Protein AF-A0A1V2GIE3-F1 (afd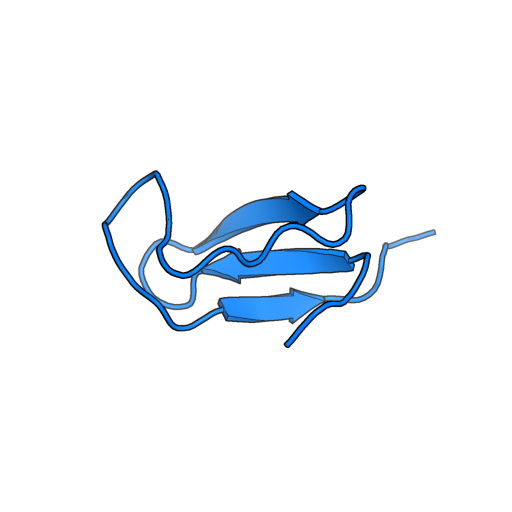b_monomer_lite)

F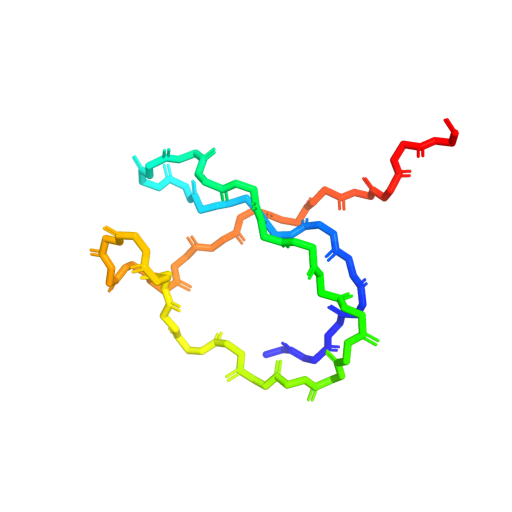oldseek 3Di:
DFDQFWWQQPPPRDTDGDPGSDDDCADPVPRHRDTDGDHDDD

Structure (mmCIF, N/CA/C/O backbone):
data_AF-A0A1V2GIE3-F1
#
_entry.id   AF-A0A1V2GIE3-F1
#
loop_
_atom_site.group_PDB
_atom_site.id
_atom_site.type_symbol
_atom_site.label_atom_id
_atom_site.label_alt_id
_atom_site.label_comp_id
_atom_site.label_asym_id
_atom_site.label_entity_id
_atom_site.label_seq_id
_atom_site.pdbx_PDB_ins_code
_atom_site.Cartn_x
_atom_site.Car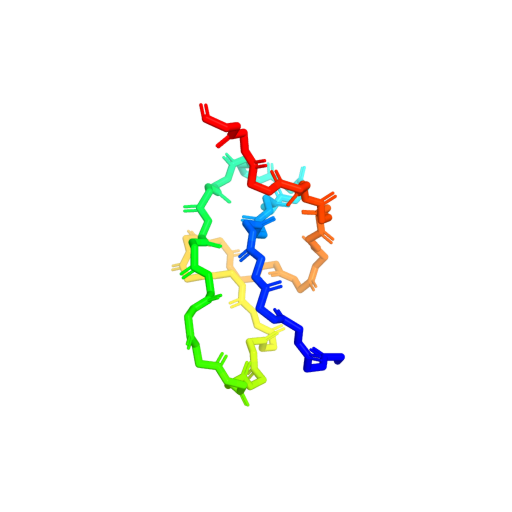tn_y
_atom_site.Cartn_z
_atom_site.occupancy
_atom_site.B_iso_or_equiv
_atom_site.auth_seq_id
_atom_site.auth_comp_id
_atom_site.auth_asym_id
_atom_site.auth_atom_id
_atom_site.pdbx_PDB_model_num
ATOM 1 N N . VAL A 1 1 ? -5.931 -10.137 2.337 1.00 50.53 1 VAL A N 1
ATOM 2 C CA . VAL A 1 1 ? -5.241 -10.822 1.218 1.00 50.53 1 VAL A CA 1
ATOM 3 C C . VAL A 1 1 ? -3.778 -10.434 1.272 1.00 50.53 1 VAL A C 1
ATOM 5 O O . VAL A 1 1 ? -3.505 -9.250 1.393 1.00 50.53 1 VAL A O 1
ATOM 8 N N . LEU A 1 2 ? -2.879 -11.413 1.248 1.00 53.84 2 LEU A N 1
ATOM 9 C CA . LEU A 1 2 ? -1.430 -11.233 1.316 1.00 53.84 2 LEU A CA 1
ATOM 10 C C . LEU A 1 2 ? -0.897 -11.312 -0.114 1.00 53.84 2 LEU A C 1
ATOM 12 O O . LEU A 1 2 ? -1.030 -12.358 -0.745 1.00 53.84 2 LEU A O 1
ATOM 16 N N . GLY A 1 3 ? -0.390 -10.217 -0.668 1.00 50.81 3 GLY A N 1
ATOM 17 C CA . GLY A 1 3 ? 0.063 -10.206 -2.055 1.00 50.81 3 GLY A CA 1
ATOM 18 C C . GLY A 1 3 ? 1.036 -9.073 -2.312 1.00 50.81 3 GLY A C 1
ATOM 19 O O . GLY A 1 3 ? 0.679 -7.910 -2.145 1.00 50.81 3 GLY A O 1
ATOM 20 N N . LEU A 1 4 ? 2.246 -9.446 -2.721 1.00 63.16 4 LEU A N 1
ATOM 21 C CA . LEU A 1 4 ? 3.259 -8.548 -3.264 1.00 63.16 4 LEU A CA 1
ATOM 22 C C . LEU A 1 4 ? 2.671 -7.847 -4.499 1.00 63.16 4 LEU A C 1
ATOM 24 O O . LEU A 1 4 ? 2.081 -8.510 -5.356 1.00 63.16 4 LEU A O 1
ATOM 28 N N . GLY A 1 5 ? 2.770 -6.523 -4.580 1.00 71.69 5 GLY A N 1
ATOM 29 C CA . GLY A 1 5 ? 2.080 -5.759 -5.623 1.00 71.69 5 GLY A CA 1
ATOM 30 C C . GLY A 1 5 ? 1.980 -4.268 -5.329 1.00 71.69 5 GLY A C 1
ATOM 31 O O . GLY A 1 5 ? 2.197 -3.829 -4.201 1.00 71.69 5 GLY A O 1
ATOM 32 N N . ASN A 1 6 ? 1.592 -3.487 -6.336 1.00 77.56 6 ASN A N 1
ATOM 33 C CA . ASN A 1 6 ? 1.198 -2.096 -6.138 1.00 77.56 6 ASN A CA 1
ATOM 34 C C . ASN A 1 6 ? -0.288 -2.044 -5.769 1.00 77.56 6 ASN A C 1
ATOM 36 O O . ASN A 1 6 ? -1.159 -2.383 -6.578 1.00 77.56 6 ASN A O 1
ATOM 40 N N . LEU A 1 7 ? -0.580 -1.620 -4.541 1.00 81.69 7 LEU A N 1
ATOM 41 C CA . LEU A 1 7 ? -1.937 -1.313 -4.105 1.00 81.69 7 LEU A CA 1
ATOM 42 C C . LEU A 1 7 ? -2.241 0.146 -4.416 1.00 81.69 7 LEU A C 1
ATOM 44 O O . LEU A 1 7 ? -1.481 1.038 -4.052 1.00 81.69 7 LEU A O 1
ATOM 48 N N . VAL A 1 8 ? -3.370 0.397 -5.060 1.00 86.62 8 VAL A N 1
ATOM 49 C CA . VAL A 1 8 ? -3.865 1.748 -5.314 1.00 86.62 8 VAL A CA 1
ATOM 50 C C . VAL A 1 8 ? -5.149 1.921 -4.525 1.00 86.62 8 VAL A C 1
ATOM 52 O O . VAL A 1 8 ? -6.121 1.218 -4.768 1.00 86.62 8 VAL A O 1
ATOM 55 N N . CYS A 1 9 ? -5.159 2.826 -3.549 1.00 88.56 9 CYS A N 1
ATOM 56 C CA . CYS A 1 9 ? -6.369 3.107 -2.774 1.00 88.56 9 CYS A CA 1
ATOM 57 C C . CYS A 1 9 ? -7.466 3.659 -3.691 1.00 88.56 9 CYS A C 1
ATOM 59 O O . CYS A 1 9 ? -7.238 4.663 -4.363 1.00 88.56 9 CYS A O 1
ATOM 61 N N . GLU A 1 10 ? -8.663 3.073 -3.682 1.00 89.31 10 GLU A N 1
ATOM 62 C CA . GLU A 1 10 ? -9.742 3.499 -4.592 1.00 89.31 10 GLU A CA 1
ATOM 63 C C . GLU A 1 10 ? -10.296 4.890 -4.253 1.00 89.31 10 GLU A C 1
ATOM 65 O O . GLU A 1 10 ? -10.809 5.598 -5.115 1.00 89.31 10 GLU A O 1
ATOM 70 N N . LYS A 1 11 ? -10.143 5.329 -2.999 1.00 89.44 11 LYS A N 1
ATOM 71 C CA . LYS A 1 11 ? -10.660 6.623 -2.539 1.00 89.44 11 LYS A CA 1
ATOM 72 C C . LYS A 1 11 ? -9.729 7.787 -2.852 1.00 89.44 11 LYS A C 1
ATOM 74 O O . LYS A 1 11 ? -10.172 8.824 -3.334 1.00 89.44 11 LYS A O 1
ATOM 79 N N . CYS A 1 12 ? -8.448 7.659 -2.516 1.00 90.25 12 CYS A N 1
ATOM 80 C CA . CYS A 1 12 ? -7.480 8.752 -2.652 1.00 90.25 12 CYS A CA 1
ATOM 81 C C . CYS A 1 12 ? -6.444 8.527 -3.755 1.00 90.25 12 CYS A C 1
ATOM 83 O O . CYS A 1 12 ? -5.558 9.364 -3.909 1.00 90.25 12 CYS A O 1
ATOM 85 N N . HIS A 1 13 ? -6.534 7.416 -4.493 1.00 89.19 13 HIS A N 1
ATOM 86 C CA . HIS A 1 13 ? -5.582 7.024 -5.536 1.00 89.19 13 HIS A CA 1
ATOM 87 C C . HIS A 1 13 ? -4.131 6.981 -5.039 1.00 89.19 13 HIS A C 1
ATOM 89 O O . HIS A 1 13 ? -3.188 7.202 -5.788 1.00 89.19 13 HIS A O 1
ATOM 95 N N . PHE A 1 14 ? -3.935 6.714 -3.747 1.00 86.00 14 PHE A N 1
ATOM 96 C CA . PHE A 1 14 ? -2.605 6.593 -3.170 1.00 86.00 14 PHE A CA 1
ATOM 97 C C . PHE A 1 14 ? -1.979 5.260 -3.573 1.00 86.00 14 PHE A C 1
ATOM 99 O O . PHE A 1 14 ? -2.558 4.204 -3.310 1.00 86.00 14 PHE A O 1
ATOM 106 N N . HIS A 1 15 ? -0.797 5.332 -4.178 1.00 86.31 15 HIS A N 1
ATOM 107 C CA . HIS A 1 15 ? -0.002 4.177 -4.569 1.00 86.31 15 HIS A CA 1
ATOM 108 C C . HIS A 1 15 ? 0.831 3.716 -3.378 1.00 86.31 15 HIS A C 1
ATOM 110 O O . HIS A 1 15 ? 1.638 4.473 -2.837 1.00 86.31 15 HIS A O 1
ATOM 116 N N . LEU A 1 16 ? 0.632 2.469 -2.981 1.00 79.88 16 LEU A N 1
ATOM 117 C CA . LEU A 1 16 ? 1.343 1.834 -1.894 1.00 79.88 16 LEU A CA 1
ATOM 118 C C . LEU A 1 16 ? 2.001 0.551 -2.419 1.00 79.88 16 LEU A C 1
ATOM 120 O O . LEU A 1 16 ? 1.303 -0.432 -2.685 1.00 79.88 16 LEU A O 1
ATOM 124 N N . PRO A 1 17 ? 3.328 0.558 -2.604 1.00 78.88 17 PRO A N 1
ATOM 125 C CA . PRO A 1 17 ? 4.047 -0.616 -3.060 1.00 78.88 17 PRO A CA 1
ATOM 126 C C . PRO A 1 17 ? 4.261 -1.588 -1.894 1.00 78.88 17 PRO A C 1
ATOM 128 O O . PRO A 1 17 ? 4.820 -1.223 -0.858 1.00 78.88 17 PRO A O 1
ATOM 131 N N . ILE A 1 18 ? 3.796 -2.825 -2.057 1.00 75.00 18 ILE A N 1
ATOM 132 C CA . ILE A 1 18 ? 3.854 -3.874 -1.037 1.00 75.00 18 ILE A CA 1
ATOM 133 C C . ILE A 1 18 ? 4.924 -4.885 -1.412 1.00 75.00 18 ILE A C 1
ATOM 135 O O . ILE A 1 18 ? 4.748 -5.679 -2.337 1.00 75.00 18 ILE A O 1
ATOM 139 N N . TYR A 1 19 ? 6.027 -4.850 -0.669 1.00 70.62 19 TYR A N 1
ATOM 140 C CA . TYR A 1 19 ? 7.166 -5.761 -0.824 1.00 70.62 19 TYR A CA 1
ATOM 141 C C . TYR A 1 19 ? 7.230 -6.827 0.275 1.00 70.62 19 TYR A C 1
ATOM 143 O O . TYR A 1 19 ? 8.067 -7.725 0.226 1.00 70.62 19 TYR A O 1
ATOM 151 N N . THR A 1 20 ? 6.337 -6.741 1.259 1.00 66.06 20 THR A N 1
ATOM 152 C CA . THR A 1 20 ? 6.214 -7.675 2.376 1.00 66.06 20 THR A CA 1
ATOM 153 C C . THR A 1 20 ? 4.790 -8.223 2.422 1.00 66.06 20 THR A C 1
ATOM 155 O O . THR A 1 20 ? 3.844 -7.528 2.058 1.00 66.06 20 THR A O 1
ATOM 158 N N . PRO A 1 21 ? 4.576 -9.465 2.876 1.00 64.56 21 PRO A N 1
ATOM 159 C CA . PRO A 1 21 ? 3.243 -10.005 3.118 1.00 64.56 21 PRO A CA 1
ATOM 160 C C . PRO A 1 21 ? 2.639 -9.396 4.399 1.00 64.56 21 PRO A C 1
ATOM 162 O O . PRO A 1 21 ? 2.138 -10.109 5.261 1.00 64.56 21 PRO A O 1
ATOM 165 N N . GLU A 1 22 ? 2.708 -8.081 4.575 1.00 66.12 22 GLU A N 1
ATOM 166 C CA . GLU A 1 22 ? 1.987 -7.416 5.652 1.00 66.12 22 GLU A CA 1
ATOM 167 C C . GLU A 1 22 ? 0.525 -7.235 5.253 1.00 66.12 22 GLU A C 1
ATOM 169 O O . GLU A 1 22 ? 0.185 -6.878 4.120 1.00 66.12 22 GLU A O 1
ATOM 174 N N . VAL A 1 23 ? -0.370 -7.510 6.200 1.00 63.09 23 VAL A N 1
ATOM 175 C CA . VAL A 1 23 ? -1.797 -7.261 6.018 1.00 63.09 23 VAL A CA 1
ATOM 176 C C . VAL A 1 23 ? -2.033 -5.769 6.215 1.00 63.09 23 VAL A C 1
ATOM 178 O O . VAL A 1 23 ? -2.234 -5.307 7.335 1.00 63.09 23 VAL A O 1
ATOM 181 N N . LEU A 1 24 ? -2.035 -5.005 5.126 1.00 67.25 24 LEU A N 1
ATOM 182 C CA . LEU A 1 24 ? -2.582 -3.654 5.166 1.00 67.25 24 LEU A CA 1
ATOM 183 C C . LEU A 1 24 ? -4.097 -3.725 5.234 1.00 67.25 24 LEU A C 1
ATOM 185 O O . LEU A 1 24 ? -4.774 -4.058 4.263 1.00 67.25 24 LEU A O 1
ATOM 189 N N . THR A 1 25 ? -4.609 -3.425 6.418 1.00 69.00 25 THR A N 1
ATOM 190 C CA . THR A 1 25 ? -6.039 -3.310 6.685 1.00 69.00 25 THR A CA 1
ATOM 191 C C . THR A 1 25 ? -6.594 -1.952 6.263 1.00 69.00 25 THR A C 1
ATOM 193 O O . THR A 1 25 ? -7.776 -1.871 5.957 1.00 69.00 25 THR A O 1
ATOM 196 N N . LEU A 1 26 ? -5.771 -0.892 6.222 1.00 83.75 26 LEU A N 1
ATOM 197 C CA . LEU A 1 26 ? -6.212 0.482 5.959 1.00 83.75 26 LEU A CA 1
ATOM 198 C C . LEU A 1 26 ? -5.165 1.300 5.189 1.00 83.75 26 LEU A C 1
ATOM 200 O O . LEU A 1 26 ? -3.957 1.113 5.326 1.00 83.75 26 LEU A O 1
ATOM 204 N N . CYS A 1 27 ? -5.639 2.265 4.405 1.00 86.31 27 CYS A N 1
ATOM 205 C CA . CYS A 1 27 ? -4.822 3.214 3.663 1.00 86.31 27 CYS A CA 1
ATOM 206 C C . CYS A 1 27 ? -4.210 4.239 4.625 1.00 86.31 27 CYS A C 1
ATOM 208 O O . CYS A 1 27 ? -4.961 4.965 5.280 1.00 86.31 27 CYS A O 1
ATOM 210 N N . PRO A 1 28 ? -2.875 4.411 4.649 1.00 84.06 28 PRO A N 1
ATOM 211 C CA . PRO A 1 28 ? -2.215 5.333 5.577 1.00 84.06 28 PRO A CA 1
ATOM 212 C C . PRO A 1 28 ? -2.557 6.807 5.311 1.00 84.06 28 PRO A C 1
ATOM 214 O O . PRO A 1 28 ? -2.365 7.657 6.173 1.00 84.06 28 PRO A O 1
ATOM 217 N N . LYS A 1 29 ? -3.069 7.131 4.116 1.00 86.88 29 LYS A N 1
ATOM 218 C CA . LYS A 1 29 ? -3.446 8.502 3.747 1.00 86.88 29 LYS A CA 1
ATOM 219 C C . LYS A 1 29 ? -4.866 8.887 4.141 1.00 86.88 29 LYS A C 1
ATOM 221 O O . LYS A 1 29 ? -5.118 10.066 4.354 1.00 86.88 29 LYS A O 1
ATOM 226 N N . CYS A 1 30 ? -5.807 7.945 4.145 1.00 88.81 30 CYS A N 1
ATOM 2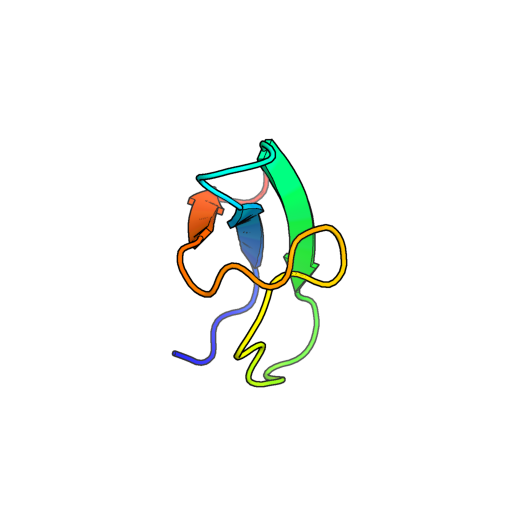27 C CA . CYS A 1 30 ? -7.230 8.280 4.279 1.00 88.81 30 CYS A CA 1
ATOM 228 C C . CYS A 1 30 ? -8.051 7.299 5.123 1.00 88.81 30 CYS A C 1
ATOM 230 O O . CYS A 1 30 ? -9.252 7.512 5.265 1.00 88.81 30 CYS A O 1
ATOM 232 N N . GLY A 1 31 ? -7.434 6.237 5.648 1.00 86.56 31 GLY A N 1
ATOM 233 C CA . GLY A 1 31 ? -8.104 5.220 6.457 1.00 86.56 31 GLY A CA 1
ATOM 234 C C . GLY A 1 31 ? -9.067 4.321 5.679 1.00 86.56 31 GLY A C 1
ATOM 235 O O . GLY A 1 31 ? -9.920 3.695 6.289 1.00 86.56 31 GLY A O 1
ATOM 236 N N . HIS A 1 32 ? -8.981 4.278 4.348 1.00 87.88 32 HIS A N 1
ATOM 237 C CA . HIS A 1 32 ? -9.832 3.422 3.518 1.00 87.88 32 HIS A CA 1
ATOM 238 C C . HIS A 1 32 ? -9.236 2.022 3.349 1.00 87.88 32 HIS A C 1
ATOM 240 O O . HIS A 1 32 ? -8.026 1.892 3.212 1.00 87.88 32 HIS A O 1
ATOM 246 N N . ASP A 1 33 ? -10.063 0.988 3.340 1.00 84.06 33 ASP A N 1
ATOM 247 C CA . ASP A 1 33 ? -9.665 -0.423 3.301 1.00 84.06 33 ASP A CA 1
ATOM 248 C C . ASP A 1 33 ? -9.760 -1.062 1.904 1.00 84.06 33 ASP A C 1
ATOM 250 O O . ASP A 1 33 ? -9.261 -2.170 1.703 1.00 84.06 33 ASP A O 1
ATOM 254 N N . GLN A 1 34 ? -10.356 -0.378 0.920 1.00 84.12 34 GLN A N 1
ATOM 255 C CA . GLN A 1 34 ? -10.410 -0.857 -0.463 1.00 84.12 34 GLN A CA 1
ATOM 256 C C . GLN A 1 34 ? -9.241 -0.339 -1.297 1.00 84.12 34 GLN A C 1
ATOM 258 O O . GLN A 1 34 ? -8.956 0.862 -1.387 1.00 84.12 34 GLN A O 1
ATOM 263 N N . PHE A 1 35 ? -8.578 -1.291 -1.946 1.00 85.75 35 PHE A N 1
ATOM 264 C CA . PHE A 1 35 ? -7.455 -1.052 -2.831 1.00 85.75 35 PHE A CA 1
ATOM 265 C C . PHE A 1 35 ? -7.625 -1.842 -4.124 1.00 85.75 35 PHE A C 1
ATOM 267 O O . PHE A 1 35 ? -7.857 -3.054 -4.102 1.00 85.75 35 PHE A O 1
ATOM 274 N N . GLN A 1 36 ? -7.385 -1.173 -5.243 1.00 84.38 36 GLN A N 1
ATOM 275 C CA . GLN A 1 36 ? -7.202 -1.793 -6.539 1.00 84.38 36 GLN A CA 1
ATOM 276 C C . GLN A 1 36 ? -5.784 -2.370 -6.631 1.00 84.38 36 GLN A C 1
ATOM 278 O O . GLN A 1 36 ? -4.799 -1.698 -6.319 1.00 84.38 36 GLN A O 1
ATOM 283 N N . ARG A 1 37 ? -5.654 -3.618 -7.088 1.00 78.25 37 ARG A N 1
ATOM 284 C CA . ARG A 1 37 ? -4.341 -4.202 -7.392 1.00 78.25 37 ARG A CA 1
ATOM 285 C C . ARG A 1 37 ? -3.923 -3.823 -8.796 1.00 78.25 37 ARG A C 1
ATOM 287 O O . ARG A 1 37 ? -4.632 -4.127 -9.755 1.00 78.25 37 ARG A O 1
ATOM 294 N N . ARG A 1 38 ? -2.746 -3.220 -8.915 1.00 76.69 38 ARG A N 1
ATOM 295 C CA . ARG A 1 38 ? -2.066 -3.057 -10.195 1.00 76.69 38 ARG A CA 1
ATOM 296 C C 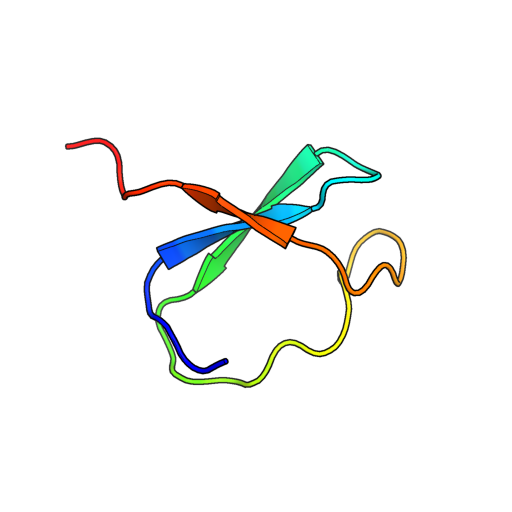. ARG A 1 38 ? -0.878 -4.020 -10.251 1.00 76.69 38 ARG A C 1
ATOM 298 O O . ARG A 1 38 ? -0.167 -4.156 -9.250 1.00 76.69 38 ARG A O 1
ATOM 305 N N . PRO A 1 39 ? -0.658 -4.702 -11.388 1.00 69.88 39 PRO A N 1
ATOM 306 C CA . PRO A 1 39 ? 0.613 -5.373 -11.619 1.00 69.88 39 PRO A CA 1
ATOM 307 C C . PRO A 1 39 ? 1.753 -4.347 -11.547 1.00 69.88 39 PRO A C 1
ATOM 309 O O . PRO A 1 39 ? 1.536 -3.151 -11.754 1.00 69.88 39 PRO A O 1
ATOM 312 N N . PHE A 1 40 ? 2.962 -4.805 -11.230 1.00 65.12 40 PHE A N 1
ATOM 313 C CA . PHE A 1 40 ? 4.145 -3.971 -11.415 1.00 65.12 40 PHE A CA 1
ATOM 314 C C . PHE A 1 40 ? 4.299 -3.695 -12.916 1.00 65.12 40 PHE A C 1
ATOM 316 O O . PHE A 1 40 ? 4.251 -4.630 -13.716 1.00 65.12 40 PHE A O 1
ATOM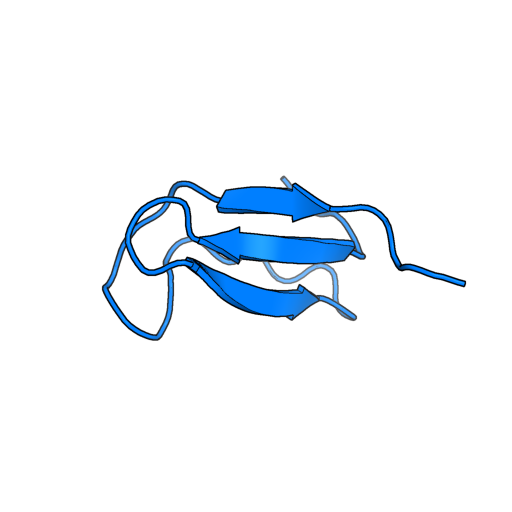 323 N N . GLU A 1 41 ? 4.403 -2.421 -13.295 1.00 67.56 41 GLU A N 1
ATOM 324 C CA . GLU A 1 41 ? 4.825 -2.064 -14.649 1.00 67.56 41 GLU A CA 1
ATOM 325 C C . GLU A 1 41 ? 6.297 -2.493 -14.819 1.00 67.56 41 GLU A C 1
ATOM 327 O O . GLU A 1 41 ? 7.056 -2.375 -13.850 1.00 67.56 41 GLU A O 1
ATOM 332 N N . PRO A 1 42 ? 6.668 -3.078 -15.974 1.00 67.75 42 PRO A N 1
ATOM 333 C CA . PRO A 1 42 ? 8.025 -3.556 -16.242 1.00 67.75 42 PRO A CA 1
ATOM 334 C C . PRO A 1 42 ? 9.063 -2.432 -16.322 1.00 67.75 42 PRO A C 1
ATOM 336 O O . PRO A 1 42 ? 8.692 -1.293 -16.690 1.00 67.75 42 PRO A O 1
#

pLDDT: mean 76.74, std 11.15, range [50.53, 90.25]

InterPro domains:
  IPR009912 Zinc-ribbon containing domain [PF07295] (1-39)

Secondary structure (DSSP, 8-state):
----EEEEETTT--EEEE-S-----S-TTT----EEEEPPP-

Sequence (42 aa):
VLGLGNLVCEKCHFHLPIYTPEVLTLCPKCGHDQFQRRPFEP

Organism: Escherichia coli (NCBI:txid562)

Radius of gyration: 9.55 Å; chains: 1; bounding box: 19×20×23 Å